Protein AF-A0A445D909-F1 (afdb_monomer)

Sequence (116 aa):
MLATVRCEEIAREKYKAAKKELHQLEEDMRRSPTEYLNRLSLQIDTCLSESLFASKAIKARDCILKVPYRVIKSLISEEVVNVAKLAILLLIEEKLDQDSQWNPYICRLPWQEELT

Organism: Arachis hypogaea (NCBI:txid3818)

InterPro domains:
  IPR046341 SET domain superfamily [SSF82199] (51-112)

Radius of gyration: 21.1 Å; Cα contacts (8 Å, |Δi|>4): 25; chains: 1; bounding box: 52×43×43 Å

Structure (mmCIF, N/CA/C/O backbone):
data_AF-A0A445D909-F1
#
_entry.id   AF-A0A445D909-F1
#
loop_
_atom_site.group_PDB
_atom_site.id
_atom_site.type_symbol
_atom_site.label_atom_id
_atom_site.label_alt_id
_atom_site.label_comp_id
_atom_site.label_asym_id
_atom_site.label_entity_id
_atom_site.label_seq_id
_atom_site.pdbx_PDB_ins_code
_atom_site.Cartn_x
_atom_site.Cartn_y
_atom_site.Cartn_z
_atom_site.occupancy
_atom_site.B_iso_or_equiv
_atom_site.auth_seq_id
_atom_site.auth_comp_id
_atom_site.auth_asym_id
_atom_site.auth_atom_id
_atom_site.pdbx_PDB_model_num
ATOM 1 N N . MET A 1 1 ? -10.084 33.361 -24.797 1.00 50.81 1 MET A N 1
ATOM 2 C CA . MET A 1 1 ? -8.621 33.243 -25.008 1.00 50.81 1 MET A CA 1
ATOM 3 C C . MET A 1 1 ? -7.777 33.540 -23.752 1.00 50.81 1 MET A C 1
ATOM 5 O O . MET A 1 1 ? -6.564 33.560 -23.856 1.00 50.81 1 MET A O 1
ATOM 9 N N . LEU A 1 2 ? -8.379 33.729 -22.562 1.00 48.28 2 LEU A N 1
ATOM 10 C CA . LEU A 1 2 ? -7.672 34.063 -21.306 1.00 48.28 2 LEU A CA 1
ATOM 11 C C . LEU A 1 2 ? -7.169 32.841 -20.508 1.00 48.28 2 LEU A C 1
ATOM 13 O O . LEU A 1 2 ? -6.175 32.936 -19.797 1.00 48.28 2 LEU A O 1
ATOM 17 N N . ALA A 1 3 ? -7.834 31.687 -20.622 1.00 44.91 3 ALA A N 1
ATOM 18 C CA . ALA A 1 3 ? -7.493 30.494 -19.841 1.00 44.91 3 ALA A CA 1
ATOM 19 C C . ALA A 1 3 ? -6.195 29.806 -20.312 1.00 44.91 3 ALA A C 1
ATOM 21 O O . ALA A 1 3 ? -5.407 29.356 -19.487 1.00 44.91 3 ALA A O 1
ATOM 22 N N . THR A 1 4 ? -5.940 29.776 -21.623 1.00 51.00 4 THR A N 1
ATOM 23 C CA . THR A 1 4 ? -4.727 29.189 -22.218 1.00 51.00 4 THR A CA 1
ATOM 24 C C . THR 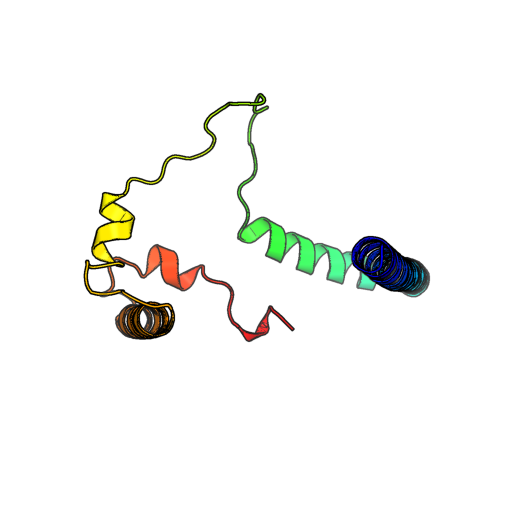A 1 4 ? -3.461 29.940 -21.810 1.00 51.00 4 THR A C 1
ATOM 26 O O . THR A 1 4 ? -2.479 29.310 -21.431 1.00 51.00 4 THR A O 1
ATOM 29 N N . VAL A 1 5 ? -3.513 31.276 -21.774 1.00 55.19 5 VAL A N 1
ATOM 30 C CA . VAL A 1 5 ? -2.385 32.120 -21.341 1.00 55.19 5 VAL A CA 1
ATOM 31 C C . VAL A 1 5 ? -2.017 31.843 -19.880 1.00 55.19 5 VAL A C 1
ATOM 33 O O . VAL A 1 5 ? -0.842 31.687 -19.556 1.00 55.19 5 VAL A O 1
ATOM 36 N N . ARG A 1 6 ? -3.021 31.680 -19.006 1.00 60.31 6 ARG A N 1
ATOM 37 C CA . ARG A 1 6 ? -2.810 31.399 -17.579 1.00 60.31 6 ARG A CA 1
ATOM 38 C C . ARG A 1 6 ? -2.175 30.026 -17.340 1.00 60.31 6 ARG A C 1
ATOM 40 O O . ARG A 1 6 ? -1.311 29.899 -16.479 1.00 60.31 6 ARG A O 1
ATOM 47 N N . CYS A 1 7 ? -2.564 29.005 -18.104 1.00 50.38 7 CYS A N 1
ATOM 48 C CA . CYS A 1 7 ? -1.949 27.678 -18.014 1.00 50.38 7 CYS A CA 1
ATOM 49 C C . CYS A 1 7 ? -0.490 27.679 -18.490 1.00 50.38 7 CYS A C 1
ATOM 51 O O . CYS A 1 7 ? 0.352 27.053 -17.850 1.00 50.38 7 CYS A O 1
ATOM 53 N N . GLU A 1 8 ? -0.168 28.404 -19.563 1.00 66.00 8 GLU A N 1
ATOM 54 C CA . GLU A 1 8 ? 1.215 28.526 -20.038 1.00 66.00 8 GLU A CA 1
ATOM 55 C C . GLU A 1 8 ? 2.108 29.301 -19.067 1.00 66.00 8 GLU A C 1
ATOM 57 O O . GLU A 1 8 ? 3.287 28.986 -18.914 1.00 66.00 8 GLU A O 1
ATOM 62 N N . GLU A 1 9 ? 1.573 30.336 -18.424 1.00 75.75 9 GLU A N 1
ATOM 63 C CA . GLU A 1 9 ? 2.301 31.120 -17.430 1.00 75.75 9 GLU A CA 1
ATOM 64 C C . GLU A 1 9 ? 2.588 30.284 -16.178 1.00 75.75 9 GLU A C 1
ATOM 66 O O . GLU A 1 9 ? 3.738 30.192 -15.753 1.00 75.75 9 GLU A O 1
ATOM 71 N N . ILE A 1 10 ? 1.591 29.545 -15.678 1.00 73.56 10 ILE A N 1
ATOM 72 C CA . ILE A 1 10 ? 1.777 28.590 -14.575 1.00 73.56 10 ILE A CA 1
ATOM 73 C C . ILE A 1 10 ? 2.796 27.505 -14.952 1.00 73.56 10 ILE A C 1
ATOM 75 O O . ILE A 1 10 ? 3.676 27.189 -14.151 1.00 73.56 10 ILE A O 1
ATOM 79 N N . ALA A 1 11 ? 2.721 26.953 -16.167 1.00 65.31 11 ALA A N 1
ATOM 80 C CA . ALA A 1 11 ? 3.670 25.946 -16.637 1.00 65.31 11 ALA A CA 1
ATOM 81 C C . ALA A 1 11 ? 5.102 26.499 -16.727 1.00 65.31 11 ALA A C 1
ATOM 83 O O . ALA A 1 11 ? 6.049 25.827 -16.319 1.00 65.31 11 ALA A O 1
ATOM 84 N N . ARG A 1 12 ? 5.270 27.740 -17.204 1.00 77.12 12 ARG A N 1
ATOM 85 C CA . ARG A 1 12 ? 6.575 28.415 -17.265 1.00 77.12 12 ARG A CA 1
ATOM 86 C C . ARG A 1 12 ? 7.150 28.690 -15.883 1.00 77.12 12 ARG A C 1
ATOM 88 O O . ARG A 1 12 ? 8.338 28.454 -15.681 1.00 77.12 12 ARG A O 1
ATOM 95 N N . GLU A 1 13 ? 6.337 29.141 -14.935 1.00 82.25 13 GLU A N 1
ATOM 96 C CA . GLU A 1 13 ? 6.803 29.392 -13.568 1.00 82.25 13 GLU A CA 1
ATOM 97 C C . GLU A 1 13 ? 7.166 28.091 -12.843 1.00 82.25 13 GLU A C 1
ATOM 99 O O . GLU A 1 13 ? 8.218 28.013 -12.209 1.00 82.25 13 GLU A O 1
ATOM 104 N N . LYS A 1 14 ? 6.382 27.021 -13.031 1.00 75.00 14 LYS A N 1
ATOM 105 C CA . LYS A 1 14 ? 6.729 25.681 -12.530 1.00 75.00 14 LYS A CA 1
ATOM 106 C C . LYS A 1 14 ? 8.023 25.153 -13.151 1.00 75.00 14 LYS A C 1
ATOM 108 O O . LYS A 1 14 ? 8.863 24.618 -12.435 1.00 75.00 14 LYS A O 1
ATOM 113 N N . TYR A 1 15 ? 8.221 25.359 -14.452 1.00 72.12 15 TYR A N 1
ATOM 114 C CA . TYR A 1 15 ? 9.455 24.977 -15.137 1.00 72.12 15 TYR A CA 1
ATOM 115 C C . TYR A 1 15 ? 10.672 25.763 -14.630 1.00 72.12 15 TYR A C 1
ATOM 117 O O . TYR A 1 15 ? 11.731 25.182 -14.405 1.00 72.12 15 TYR A O 1
ATOM 125 N N . LYS A 1 16 ? 10.537 27.076 -14.406 1.00 83.56 16 LYS A N 1
ATOM 126 C CA . LYS A 1 16 ? 11.612 27.900 -13.831 1.00 83.56 16 LYS A CA 1
ATOM 127 C C . LYS A 1 16 ? 11.958 27.468 -12.406 1.00 83.56 16 LYS A C 1
ATOM 129 O O . LYS A 1 16 ? 13.143 27.397 -12.088 1.00 83.56 16 LYS A O 1
ATOM 134 N N . ALA A 1 17 ? 10.955 27.162 -11.581 1.00 79.25 17 ALA A N 1
ATOM 135 C CA . ALA A 1 17 ? 11.159 26.654 -10.226 1.00 79.25 17 ALA A CA 1
ATOM 136 C C . ALA A 1 17 ? 11.924 25.322 -10.245 1.00 79.25 17 ALA A C 1
ATOM 138 O O . ALA A 1 17 ? 12.998 25.235 -9.657 1.00 79.25 17 ALA A O 1
ATOM 139 N N . ALA A 1 18 ? 11.459 24.355 -11.041 1.00 66.81 18 ALA A N 1
ATOM 140 C CA . ALA A 1 18 ? 12.115 23.057 -11.193 1.00 66.81 18 ALA A CA 1
ATOM 141 C C . ALA A 1 18 ? 13.546 23.178 -11.751 1.00 66.81 18 ALA A C 1
ATOM 143 O O . ALA A 1 18 ? 14.458 22.482 -11.316 1.00 66.81 18 ALA A O 1
ATOM 144 N N . LYS A 1 19 ? 13.784 24.102 -12.691 1.00 77.00 19 LYS A N 1
ATOM 145 C CA . LYS A 1 19 ? 15.127 24.358 -13.233 1.00 77.00 19 LYS A CA 1
ATOM 146 C C . LYS A 1 19 ? 16.066 24.972 -12.192 1.00 77.00 19 LYS A C 1
ATOM 148 O O . LYS A 1 19 ? 17.260 24.681 -12.200 1.00 77.00 19 LYS A O 1
ATOM 153 N N . LYS A 1 20 ? 15.543 25.825 -11.309 1.00 83.50 20 LYS A N 1
ATOM 154 C CA . LYS A 1 20 ? 16.310 26.409 -10.203 1.00 83.50 20 LYS A CA 1
ATOM 155 C C . LYS A 1 20 ? 16.648 25.354 -9.151 1.00 83.50 20 LYS A C 1
ATOM 157 O O . LYS A 1 20 ? 17.780 25.328 -8.683 1.00 83.50 20 LYS A O 1
ATOM 162 N N . GLU A 1 21 ? 15.697 24.482 -8.829 1.00 73.81 21 GLU A N 1
ATOM 163 C CA . GLU A 1 21 ? 15.918 23.329 -7.953 1.00 73.81 21 GLU A CA 1
ATOM 164 C C . GLU A 1 21 ? 16.992 22.405 -8.527 1.00 73.81 21 GLU A C 1
ATOM 166 O O . GLU A 1 21 ? 17.924 22.066 -7.812 1.00 73.81 21 GLU A O 1
ATOM 171 N N . LEU A 1 22 ? 16.946 22.101 -9.830 1.00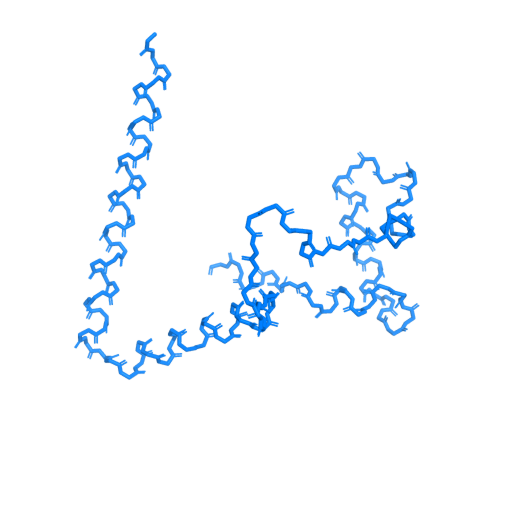 70.44 22 LEU A N 1
ATOM 172 C CA . LEU A 1 22 ? 17.962 21.286 -10.501 1.00 70.44 22 LEU A CA 1
ATOM 173 C C . LEU A 1 22 ? 19.365 21.910 -10.421 1.00 70.44 22 LEU A C 1
ATOM 175 O O . LEU A 1 22 ? 20.326 21.221 -10.104 1.00 70.44 22 LEU A O 1
ATOM 179 N N . HIS A 1 23 ? 19.488 23.218 -10.658 1.00 74.94 23 HIS A N 1
ATOM 180 C CA . HIS A 1 23 ? 20.781 23.901 -10.564 1.00 74.94 23 HIS A CA 1
ATOM 181 C C . HIS A 1 23 ? 21.302 23.953 -9.118 1.00 74.94 23 HIS A C 1
ATOM 183 O O . HIS A 1 23 ? 22.506 23.870 -8.884 1.00 74.94 23 HIS A O 1
ATOM 189 N N . GLN A 1 24 ? 20.414 24.106 -8.132 1.00 78.81 24 GLN A N 1
ATOM 190 C CA . GLN A 1 24 ? 20.802 24.047 -6.722 1.00 78.81 24 GLN A CA 1
ATOM 191 C C . GLN A 1 24 ? 21.271 22.636 -6.346 1.00 78.81 24 GLN A C 1
ATOM 193 O O . GLN A 1 24 ? 22.286 22.485 -5.674 1.00 78.81 24 GLN A O 1
ATOM 198 N N . LEU A 1 25 ? 20.576 21.619 -6.851 1.00 68.25 25 LEU A N 1
ATOM 199 C CA . LEU A 1 25 ? 20.898 20.209 -6.675 1.00 68.25 25 LEU A CA 1
ATOM 200 C C . LEU A 1 25 ? 22.279 19.858 -7.266 1.00 68.25 25 LEU A C 1
ATOM 202 O O . LEU A 1 25 ? 23.074 19.172 -6.627 1.00 68.25 25 LEU A O 1
ATOM 206 N N . GLU A 1 26 ? 22.600 20.376 -8.456 1.00 73.31 26 GLU A N 1
ATOM 207 C CA . GLU A 1 26 ? 23.914 20.216 -9.101 1.00 73.31 26 GLU A CA 1
ATOM 208 C C . GLU A 1 26 ? 25.045 20.901 -8.315 1.00 73.31 26 GLU A C 1
ATOM 210 O O . GLU A 1 26 ? 26.142 20.351 -8.183 1.00 73.31 26 GLU A O 1
ATOM 215 N N . GLU A 1 27 ? 24.789 22.087 -7.757 1.00 81.12 27 GLU A N 1
ATOM 216 C CA . GLU A 1 27 ? 25.754 22.804 -6.915 1.00 81.12 27 GLU A CA 1
ATOM 217 C C . GLU A 1 27 ? 25.986 22.104 -5.567 1.00 81.12 27 GLU A C 1
ATOM 219 O O . GLU A 1 27 ? 27.129 22.021 -5.106 1.00 81.12 27 GLU A O 1
ATOM 224 N N . ASP A 1 28 ? 24.935 21.547 -4.965 1.00 72.00 28 ASP A N 1
ATOM 225 C CA . ASP A 1 28 ? 25.020 20.760 -3.731 1.00 72.00 28 ASP A CA 1
ATOM 226 C C . ASP A 1 28 ? 25.801 19.453 -3.965 1.00 72.00 28 ASP A C 1
ATOM 228 O O . ASP A 1 28 ? 26.688 19.109 -3.176 1.00 72.00 28 ASP A O 1
ATOM 232 N N . MET A 1 29 ? 25.573 18.782 -5.104 1.00 72.06 29 MET A N 1
ATOM 233 C CA . MET A 1 29 ? 26.373 17.631 -5.545 1.00 72.06 29 MET A CA 1
ATOM 234 C C . MET A 1 29 ? 27.854 18.000 -5.703 1.00 72.06 29 MET A C 1
ATOM 236 O O . MET A 1 29 ? 28.726 17.225 -5.311 1.00 72.06 29 MET A O 1
ATOM 240 N N . ARG A 1 30 ? 28.160 19.182 -6.257 1.00 78.50 30 ARG A N 1
ATOM 241 C CA . ARG A 1 30 ? 29.544 19.643 -6.454 1.00 78.50 30 ARG A CA 1
ATOM 242 C C . ARG A 1 30 ? 30.245 19.996 -5.139 1.00 78.50 30 ARG A C 1
ATOM 244 O O . ARG A 1 30 ? 31.456 19.807 -5.037 1.00 78.50 30 ARG A O 1
ATOM 251 N N . ARG A 1 31 ? 29.513 20.517 -4.148 1.00 81.69 31 ARG A N 1
ATOM 252 C CA . ARG A 1 31 ? 30.064 20.913 -2.838 1.00 81.69 31 ARG A CA 1
ATOM 253 C C . ARG A 1 31 ? 30.369 19.730 -1.930 1.00 81.69 31 ARG A C 1
ATOM 255 O O . ARG A 1 31 ? 31.418 19.725 -1.292 1.00 81.69 31 ARG A O 1
ATOM 262 N N . SER A 1 32 ? 29.473 18.751 -1.860 1.00 80.25 32 SER A N 1
ATOM 263 C CA . SER A 1 32 ? 29.638 17.588 -0.984 1.00 80.25 32 SER A CA 1
ATOM 264 C C . SER A 1 32 ? 29.013 16.344 -1.622 1.00 80.25 32 SER A C 1
ATOM 266 O O . SER A 1 32 ? 27.913 15.934 -1.235 1.00 80.25 32 SER A O 1
ATOM 268 N N . PRO A 1 33 ? 29.715 15.702 -2.576 1.00 76.94 33 PRO A N 1
ATOM 269 C CA . PRO A 1 33 ? 29.196 14.544 -3.301 1.00 76.94 33 PRO A CA 1
ATOM 270 C C . PRO A 1 33 ? 28.700 13.429 -2.374 1.00 76.94 33 PRO A C 1
ATOM 272 O O . PRO A 1 33 ? 27.650 12.846 -2.613 1.00 76.94 33 PRO A O 1
ATOM 275 N N . THR A 1 34 ? 29.419 13.158 -1.281 1.00 72.38 34 THR A N 1
ATOM 276 C CA . THR A 1 34 ? 29.091 12.083 -0.334 1.00 72.38 34 THR A CA 1
ATOM 277 C C . THR A 1 34 ? 27.811 12.360 0.456 1.00 72.38 34 THR A C 1
ATOM 279 O O . THR A 1 34 ? 26.981 11.475 0.616 1.00 72.38 34 THR A O 1
ATOM 282 N N . GLU A 1 35 ? 27.621 13.590 0.934 1.00 72.44 35 GLU A N 1
ATOM 283 C CA . GLU A 1 35 ? 26.424 13.987 1.688 1.00 72.44 35 GLU A CA 1
ATOM 284 C C . GLU A 1 35 ? 25.192 14.053 0.778 1.00 72.44 35 GLU A C 1
ATOM 286 O O . GLU A 1 35 ? 24.109 13.607 1.152 1.00 72.44 35 GLU A O 1
ATOM 291 N N . TYR A 1 36 ? 25.384 14.522 -0.457 1.00 70.44 36 TYR A N 1
ATOM 292 C CA . TYR A 1 36 ? 24.363 14.516 -1.496 1.00 70.44 36 TYR A CA 1
ATOM 293 C C . TYR A 1 36 ? 23.917 13.092 -1.855 1.00 70.44 36 TYR A C 1
ATOM 295 O O . TYR A 1 36 ? 22.723 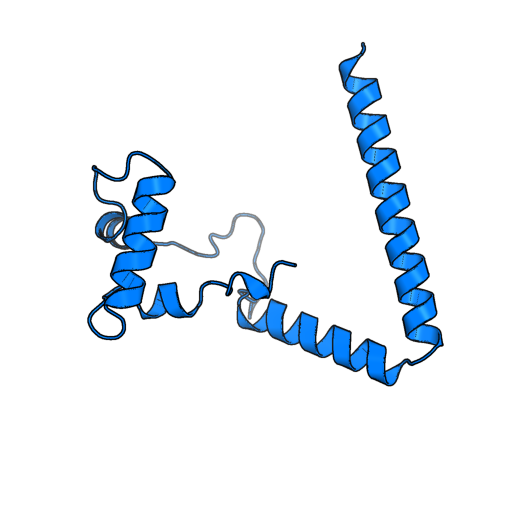12.798 -1.844 1.00 70.44 36 TYR A O 1
ATOM 303 N N . LEU A 1 37 ? 24.869 12.189 -2.106 1.00 69.62 37 LEU A N 1
ATOM 304 C CA . LEU A 1 37 ? 24.579 10.783 -2.386 1.00 69.62 37 LEU A CA 1
ATOM 305 C C . LEU A 1 37 ? 23.911 10.092 -1.196 1.00 69.62 37 LEU A C 1
ATOM 307 O O . LEU A 1 37 ? 22.984 9.326 -1.407 1.00 69.62 37 LEU A O 1
ATOM 311 N N . ASN A 1 38 ? 24.308 10.392 0.043 1.00 72.00 38 ASN A N 1
ATOM 312 C CA . ASN A 1 38 ? 23.656 9.830 1.228 1.00 72.00 38 ASN A CA 1
ATOM 313 C C . ASN A 1 38 ? 22.208 10.317 1.384 1.00 72.00 38 ASN A C 1
ATOM 315 O O . ASN A 1 38 ? 21.335 9.519 1.712 1.00 72.00 38 ASN A O 1
ATOM 319 N N . ARG A 1 39 ? 21.928 11.600 1.113 1.00 64.25 39 ARG A N 1
ATOM 320 C CA . ARG A 1 39 ? 20.558 12.145 1.122 1.00 64.25 39 ARG A CA 1
ATOM 321 C C . ARG A 1 39 ? 19.700 11.554 0.009 1.00 64.25 39 ARG A C 1
ATOM 323 O O . ARG A 1 39 ? 18.562 11.181 0.271 1.00 64.25 39 ARG A O 1
ATOM 330 N N . LEU A 1 40 ? 20.247 11.438 -1.202 1.00 62.41 40 LEU A N 1
ATOM 331 C CA . LEU A 1 40 ? 19.568 10.777 -2.314 1.00 62.41 40 LEU A CA 1
ATOM 332 C C . LEU A 1 40 ? 19.314 9.304 -2.016 1.00 62.41 40 LEU A C 1
ATOM 334 O O . LEU A 1 40 ? 18.209 8.846 -2.254 1.00 62.41 40 LEU A O 1
ATOM 338 N N . SER A 1 41 ? 20.295 8.574 -1.483 1.00 64.94 41 SER A N 1
ATOM 339 C CA . SER A 1 41 ? 20.116 7.179 -1.082 1.00 64.94 41 SER A CA 1
ATOM 340 C C . SER A 1 41 ? 19.046 7.053 -0.010 1.00 64.94 41 SER A C 1
ATOM 342 O O . SER A 1 41 ? 18.184 6.207 -0.153 1.00 64.94 41 SER A O 1
ATOM 344 N N . LEU A 1 42 ? 19.012 7.937 0.993 1.00 59.50 42 LEU A N 1
ATOM 345 C CA . LEU A 1 42 ? 17.965 7.917 2.016 1.00 59.50 42 LEU A CA 1
ATOM 346 C C . LEU A 1 42 ? 16.573 8.189 1.423 1.00 59.50 42 LEU A C 1
ATOM 348 O O . LEU A 1 42 ? 15.620 7.501 1.777 1.00 59.50 42 LEU A O 1
ATOM 352 N N . GLN A 1 43 ? 16.459 9.159 0.509 1.00 56.88 43 GLN A N 1
ATOM 353 C CA . GLN A 1 43 ? 15.209 9.501 -0.186 1.00 56.88 43 GLN A CA 1
ATOM 354 C C . GLN A 1 43 ? 14.760 8.411 -1.161 1.00 56.88 43 GLN A C 1
ATOM 356 O O . GLN A 1 43 ? 13.569 8.150 -1.311 1.00 56.88 43 GLN A O 1
ATOM 361 N N . ILE A 1 44 ? 15.712 7.776 -1.838 1.00 58.03 44 ILE A N 1
ATOM 362 C CA . ILE A 1 44 ? 15.469 6.636 -2.711 1.00 58.03 44 ILE A CA 1
ATOM 363 C C . ILE A 1 44 ? 15.045 5.452 -1.846 1.00 58.03 44 ILE A C 1
ATOM 365 O O . ILE A 1 44 ? 14.006 4.885 -2.123 1.00 58.03 44 ILE A O 1
ATOM 369 N N . ASP A 1 45 ? 15.741 5.129 -0.760 1.00 57.00 45 ASP A N 1
ATOM 370 C CA . ASP A 1 45 ? 15.395 4.024 0.139 1.00 57.00 45 ASP A CA 1
ATOM 371 C C . ASP A 1 45 ? 14.001 4.195 0.763 1.00 57.00 45 ASP A C 1
ATOM 373 O O . ASP A 1 45 ? 13.256 3.219 0.832 1.00 57.00 45 ASP A O 1
ATOM 377 N N . THR A 1 46 ? 13.599 5.420 1.124 1.00 56.09 46 THR A N 1
ATOM 378 C CA . THR A 1 46 ? 12.216 5.726 1.554 1.00 56.09 46 THR A CA 1
ATOM 379 C C . THR A 1 46 ? 11.208 5.643 0.403 1.00 56.09 46 THR A C 1
ATOM 381 O O . THR A 1 46 ? 10.154 5.037 0.551 1.00 56.09 46 THR A O 1
ATOM 384 N N . CYS A 1 47 ? 11.520 6.163 -0.790 1.00 51.56 47 CYS A N 1
ATOM 385 C CA . CYS A 1 47 ? 10.633 6.015 -1.953 1.00 51.56 47 CYS A CA 1
ATOM 386 C C . CYS A 1 47 ? 10.488 4.553 -2.417 1.00 51.56 47 CYS A C 1
ATOM 388 O O . CYS A 1 47 ? 9.430 4.154 -2.908 1.00 51.56 47 CYS A O 1
ATOM 390 N N . LEU A 1 48 ? 11.556 3.758 -2.313 1.00 53.91 48 LEU A N 1
ATOM 391 C CA . LEU A 1 48 ? 11.615 2.361 -2.733 1.00 53.91 48 LEU A CA 1
ATOM 392 C C . LEU A 1 48 ? 10.994 1.424 -1.684 1.00 53.91 48 LEU A C 1
ATOM 394 O O . LEU A 1 48 ? 10.469 0.381 -2.070 1.00 53.91 48 LEU A O 1
ATOM 398 N N . SER A 1 49 ? 11.027 1.756 -0.388 1.00 60.91 49 SER A N 1
ATOM 399 C CA . SER A 1 49 ? 10.453 0.904 0.666 1.00 60.91 49 SER A CA 1
ATOM 400 C C . SER A 1 49 ? 8.924 0.800 0.582 1.00 60.91 49 SER A C 1
ATOM 402 O O . SER A 1 49 ? 8.367 -0.240 0.938 1.00 60.91 49 SER A O 1
ATOM 404 N N . GLU A 1 50 ? 8.252 1.825 0.049 1.00 67.31 50 GLU A N 1
ATOM 405 C CA . GLU A 1 50 ? 6.783 1.893 -0.039 1.00 67.31 50 GLU A CA 1
ATOM 406 C C . GLU A 1 50 ? 6.221 1.689 -1.460 1.00 67.31 50 GLU A C 1
ATOM 408 O O . GLU A 1 50 ? 5.005 1.618 -1.659 1.00 67.31 50 GLU A O 1
ATOM 413 N N . SER A 1 51 ? 7.089 1.552 -2.467 1.00 74.56 51 SER A N 1
ATOM 414 C CA . SER A 1 51 ? 6.690 1.437 -3.875 1.00 74.56 51 SER A CA 1
ATOM 415 C C . SER A 1 51 ? 6.720 -0.001 -4.403 1.00 74.56 51 SER A C 1
ATOM 417 O O . SER A 1 51 ? 7.507 -0.848 -3.984 1.00 74.56 51 SER A O 1
ATOM 419 N N . LEU A 1 52 ? 5.868 -0.291 -5.393 1.00 77.19 52 LEU A N 1
ATOM 420 C CA . LEU A 1 52 ? 5.868 -1.580 -6.090 1.00 77.19 52 LEU A CA 1
ATOM 421 C C . LEU A 1 52 ? 6.863 -1.574 -7.254 1.00 77.19 52 LEU A C 1
ATOM 423 O O . LEU A 1 52 ? 6.734 -0.780 -8.186 1.00 77.19 52 LEU A O 1
ATOM 427 N N . PHE A 1 53 ? 7.791 -2.533 -7.250 1.00 78.81 53 PHE A N 1
ATOM 428 C CA . PHE A 1 53 ?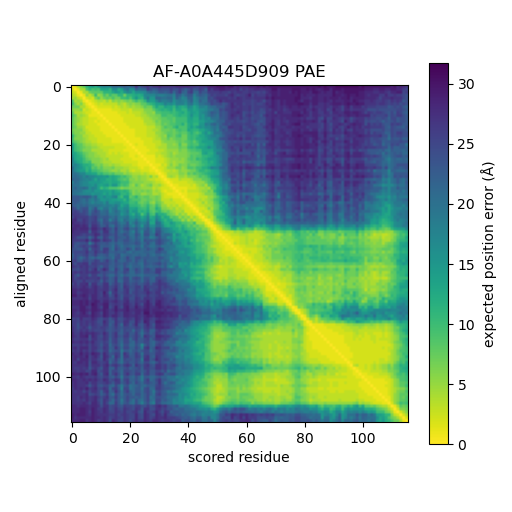 8.749 -2.742 -8.337 1.00 78.81 53 PHE A CA 1
ATOM 429 C C . PHE A 1 53 ? 8.408 -3.976 -9.157 1.00 78.81 53 PHE A C 1
ATOM 431 O O . PHE A 1 53 ? 8.093 -5.050 -8.638 1.00 78.81 53 PHE A O 1
ATOM 438 N N . ALA A 1 54 ? 8.505 -3.827 -10.474 1.00 78.31 54 ALA A N 1
ATOM 439 C CA . ALA A 1 54 ? 8.309 -4.928 -11.392 1.00 78.31 54 ALA A CA 1
ATOM 440 C C . ALA A 1 54 ? 9.546 -5.837 -11.379 1.00 78.31 54 ALA A C 1
ATOM 442 O O . ALA A 1 54 ? 10.613 -5.457 -11.853 1.00 78.31 54 ALA A O 1
ATOM 443 N N . SER A 1 55 ? 9.400 -7.068 -10.887 1.00 80.62 55 SER A N 1
ATOM 444 C CA . SER A 1 55 ? 10.463 -8.084 -10.972 1.00 80.62 55 SER A CA 1
ATOM 445 C C . SER A 1 55 ? 10.624 -8.669 -12.382 1.00 80.62 55 SER A C 1
ATOM 447 O O . SER A 1 55 ? 11.553 -9.433 -12.643 1.00 80.62 55 SER A O 1
ATOM 449 N N . LYS A 1 56 ? 9.704 -8.336 -13.296 1.00 80.94 56 LYS A N 1
ATOM 450 C CA . LYS A 1 56 ? 9.664 -8.776 -14.696 1.00 80.94 56 LYS A CA 1
ATOM 451 C C . LYS A 1 56 ? 9.127 -7.654 -15.578 1.00 80.94 56 LYS A C 1
ATOM 453 O O . LYS A 1 56 ? 8.399 -6.789 -15.103 1.00 80.94 56 LYS A O 1
ATOM 458 N N . ALA A 1 57 ? 9.439 -7.704 -16.871 1.00 84.38 57 ALA A N 1
ATOM 459 C CA . ALA A 1 57 ? 8.894 -6.758 -17.838 1.00 84.38 57 ALA A CA 1
ATOM 460 C C . ALA A 1 57 ? 7.357 -6.845 -17.891 1.00 84.38 57 ALA A C 1
ATOM 462 O O . ALA A 1 57 ? 6.799 -7.926 -18.084 1.00 84.38 57 ALA A O 1
ATOM 463 N N . ILE A 1 58 ? 6.698 -5.698 -17.742 1.00 88.81 58 ILE A N 1
ATOM 464 C CA . ILE A 1 58 ? 5.243 -5.535 -17.838 1.00 88.81 58 ILE A CA 1
ATOM 465 C C . ILE A 1 58 ? 4.933 -4.917 -19.202 1.00 88.81 58 IL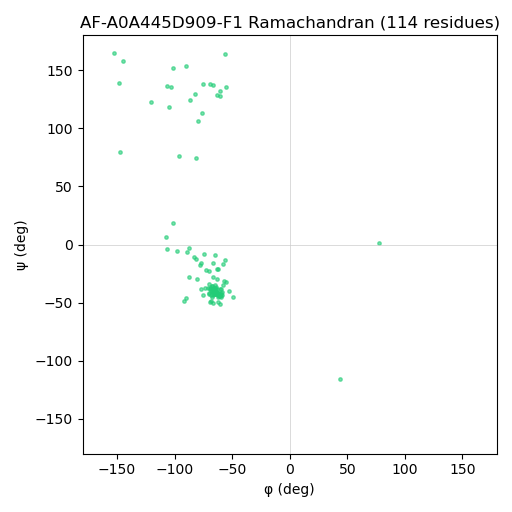E A C 1
ATOM 467 O O . ILE A 1 58 ? 5.607 -3.974 -19.624 1.00 88.81 58 ILE A O 1
ATOM 471 N N . LYS A 1 59 ? 3.925 -5.431 -19.909 1.00 92.38 59 LYS A N 1
ATOM 472 C CA . LYS A 1 59 ? 3.472 -4.853 -21.177 1.00 92.38 59 LYS A CA 1
ATOM 473 C C . LYS A 1 59 ? 2.383 -3.819 -20.933 1.00 92.38 59 LYS A C 1
ATOM 475 O O . LYS A 1 59 ? 1.617 -3.880 -19.972 1.00 92.38 59 LYS A O 1
ATOM 480 N N . ALA A 1 60 ? 2.275 -2.867 -21.853 1.00 90.88 60 ALA A N 1
ATOM 481 C CA . ALA A 1 60 ? 1.149 -1.948 -21.848 1.00 90.88 60 ALA A CA 1
ATOM 482 C C . ALA A 1 60 ? -0.170 -2.741 -21.890 1.00 90.88 60 ALA A C 1
ATOM 484 O O . ALA A 1 60 ? -0.314 -3.646 -22.711 1.00 90.88 60 ALA A O 1
ATOM 485 N N . ARG A 1 61 ? -1.134 -2.339 -21.048 1.00 91.06 61 ARG A N 1
ATOM 486 C CA . ARG A 1 61 ? -2.447 -2.987 -20.833 1.00 91.06 61 ARG A CA 1
ATOM 487 C C . ARG A 1 61 ? -2.435 -4.247 -19.963 1.00 91.06 61 ARG A C 1
ATOM 489 O O . ARG A 1 61 ? -3.510 -4.794 -19.721 1.00 91.06 61 ARG A O 1
ATOM 496 N N . ASP A 1 62 ? -1.285 -4.665 -19.442 1.00 88.44 62 ASP A N 1
ATOM 497 C CA . ASP A 1 62 ? -1.258 -5.707 -18.420 1.00 88.44 62 ASP A CA 1
ATOM 498 C C . ASP A 1 62 ? -1.908 -5.193 -17.129 1.00 88.44 62 ASP A C 1
ATOM 500 O O . ASP A 1 62 ? -1.688 -4.064 -16.684 1.00 88.44 62 ASP A O 1
ATOM 504 N N . CYS A 1 63 ? -2.728 -6.038 -16.509 1.00 85.00 63 CYS A N 1
ATOM 505 C CA . CYS A 1 63 ? -3.285 -5.753 -15.196 1.00 85.00 63 CYS A CA 1
ATOM 506 C C . CYS A 1 63 ? -2.224 -6.065 -14.132 1.00 85.00 63 CYS A C 1
ATOM 508 O O . CYS A 1 63 ? -1.946 -7.232 -13.865 1.00 85.00 63 CYS A O 1
ATOM 510 N N . ILE A 1 64 ? -1.639 -5.016 -13.548 1.00 88.00 64 ILE A N 1
ATOM 511 C CA . ILE A 1 64 ? -0.513 -5.122 -12.604 1.00 88.00 64 ILE A CA 1
ATOM 512 C C . ILE A 1 64 ? -0.979 -5.575 -11.213 1.00 88.00 64 ILE A C 1
ATOM 514 O O . ILE A 1 64 ? -0.310 -6.372 -10.562 1.00 88.00 64 ILE A O 1
ATOM 518 N N . LEU A 1 65 ? -2.141 -5.095 -10.759 1.00 84.88 65 LEU A N 1
ATOM 519 C CA . LEU A 1 65 ? -2.682 -5.390 -9.434 1.00 84.88 65 LEU A CA 1
ATOM 520 C C . LEU A 1 65 ? -4.214 -5.404 -9.470 1.00 84.88 65 LEU A C 1
ATOM 522 O O . LEU A 1 65 ? -4.838 -4.539 -10.086 1.00 84.88 65 LEU A O 1
ATOM 526 N N . LYS A 1 66 ? -4.827 -6.369 -8.777 1.00 88.25 66 LYS A N 1
ATOM 527 C CA . LYS A 1 66 ? -6.272 -6.399 -8.508 1.00 88.25 66 LYS A CA 1
ATOM 528 C C . LYS A 1 66 ? -6.495 -6.400 -7.007 1.00 88.25 66 LYS A C 1
ATOM 530 O O . LYS A 1 66 ? -6.053 -7.319 -6.324 1.00 88.25 66 LYS A O 1
ATOM 535 N N . VAL A 1 67 ? -7.229 -5.411 -6.515 1.00 83.50 67 VAL A N 1
ATOM 536 C CA . VAL A 1 67 ? -7.635 -5.340 -5.110 1.00 83.50 67 VAL A CA 1
ATOM 537 C C . VAL A 1 67 ? -9.113 -5.719 -5.019 1.00 83.50 67 VAL A C 1
ATOM 539 O O . VAL A 1 67 ? -9.947 -5.057 -5.641 1.00 83.50 67 VAL A O 1
ATOM 542 N N . PRO A 1 68 ? -9.479 -6.797 -4.302 1.00 84.12 68 PRO A N 1
ATOM 543 C CA . PRO A 1 68 ? -10.876 -7.172 -4.148 1.00 84.12 68 PRO A CA 1
ATOM 544 C C . PRO A 1 68 ? -11.657 -6.084 -3.406 1.00 84.12 68 PRO A C 1
ATOM 546 O O . PRO A 1 68 ? -11.292 -5.706 -2.296 1.00 84.12 68 PRO A O 1
ATOM 549 N N . TYR A 1 69 ? -12.788 -5.652 -3.969 1.00 79.31 69 TYR A N 1
ATOM 550 C CA . TYR A 1 69 ? -13.634 -4.623 -3.354 1.00 79.31 69 TYR A CA 1
ATOM 551 C C . TYR A 1 69 ? -14.095 -4.987 -1.935 1.00 79.31 69 TYR A C 1
ATOM 553 O O . TYR A 1 69 ? -14.214 -4.110 -1.093 1.00 79.31 69 TYR A O 1
ATOM 561 N N . ARG A 1 70 ? -14.280 -6.282 -1.635 1.00 79.88 70 ARG A N 1
ATOM 562 C CA . ARG A 1 70 ? -14.626 -6.763 -0.285 1.00 79.88 70 ARG A CA 1
ATOM 563 C C . ARG A 1 70 ? -13.646 -6.310 0.798 1.00 79.88 70 ARG A C 1
ATOM 565 O O . ARG A 1 70 ? -14.076 -6.111 1.922 1.00 79.88 70 ARG A O 1
ATOM 572 N N . VAL A 1 71 ? -12.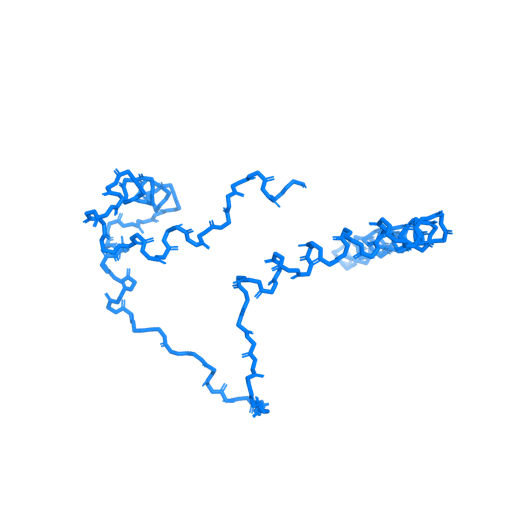363 -6.166 0.447 1.00 74.31 71 VAL A N 1
ATOM 573 C CA . VAL A 1 71 ? -11.342 -5.683 1.378 1.00 74.31 71 VAL A CA 1
ATOM 574 C C . VAL A 1 71 ? -11.635 -4.219 1.654 1.00 74.31 71 VAL A C 1
ATOM 576 O O . VAL A 1 71 ? -11.823 -3.856 2.787 1.00 74.31 71 VAL A O 1
ATOM 579 N N . ILE A 1 72 ? -11.846 -3.394 0.634 1.00 73.31 72 ILE A N 1
ATOM 580 C CA . ILE A 1 72 ? -12.147 -1.964 0.808 1.00 73.31 72 ILE A CA 1
ATOM 581 C C . ILE A 1 72 ? -13.492 -1.733 1.522 1.00 73.31 72 ILE A C 1
ATOM 583 O O . ILE A 1 72 ? -13.602 -0.842 2.360 1.00 73.31 72 ILE A O 1
ATOM 587 N N . LYS A 1 73 ? -14.510 -2.552 1.230 1.00 74.94 73 LYS A N 1
ATOM 588 C CA . LYS A 1 73 ? -15.861 -2.431 1.800 1.00 74.94 73 LYS A CA 1
ATOM 589 C C . LYS A 1 73 ? -15.891 -2.621 3.322 1.00 74.94 73 LYS A C 1
ATOM 591 O O . LYS A 1 73 ? -16.758 -2.043 3.967 1.00 74.94 73 LYS A O 1
ATOM 596 N N . SER A 1 74 ? -14.990 -3.418 3.906 1.00 71.88 74 SER A N 1
ATOM 597 C CA . SER A 1 74 ? -14.968 -3.587 5.366 1.00 71.88 74 SER A CA 1
ATOM 598 C C . SER A 1 74 ? -14.441 -2.355 6.110 1.00 71.88 74 SER A C 1
ATOM 600 O O . SER A 1 74 ? -14.791 -2.195 7.271 1.00 71.88 74 SER A O 1
ATOM 602 N N . LEU A 1 75 ? -13.667 -1.475 5.458 1.00 69.31 75 LEU A N 1
ATOM 603 C CA . LEU A 1 75 ? -13.262 -0.170 6.012 1.00 69.31 75 LEU A CA 1
ATOM 604 C C . LEU A 1 75 ? -14.255 0.927 5.650 1.00 69.31 75 LEU A C 1
ATOM 606 O O . LEU A 1 75 ? -14.649 1.746 6.473 1.00 69.31 75 LEU A O 1
ATOM 610 N N . ILE A 1 76 ? -14.647 0.949 4.380 1.00 69.19 76 ILE A N 1
ATOM 611 C CA . ILE A 1 76 ? -15.530 1.949 3.803 1.00 69.19 76 ILE A CA 1
ATOM 612 C C . ILE A 1 76 ? -16.933 1.352 3.831 1.00 69.19 76 ILE A C 1
ATOM 614 O O . ILE A 1 76 ? -17.434 0.855 2.818 1.00 69.19 76 ILE A O 1
ATOM 618 N N . SER A 1 77 ? -17.549 1.336 5.016 1.00 66.00 77 SER A N 1
ATOM 619 C CA . SER A 1 77 ? -18.971 1.004 5.121 1.00 66.00 77 SER A CA 1
ATOM 620 C C . SER A 1 77 ? -19.788 1.958 4.234 1.00 66.00 77 SER A C 1
ATOM 622 O O . SER A 1 77 ? -19.314 3.031 3.844 1.00 66.00 77 SER A O 1
ATOM 624 N N . GLU A 1 78 ? -21.043 1.611 3.936 1.00 61.47 78 GLU A N 1
ATOM 625 C CA . GLU A 1 78 ? -21.954 2.493 3.183 1.00 61.47 78 GLU A CA 1
ATOM 626 C C . GLU A 1 78 ? -22.127 3.885 3.837 1.00 61.47 78 GLU A C 1
ATOM 628 O O . GLU A 1 78 ? -22.591 4.825 3.195 1.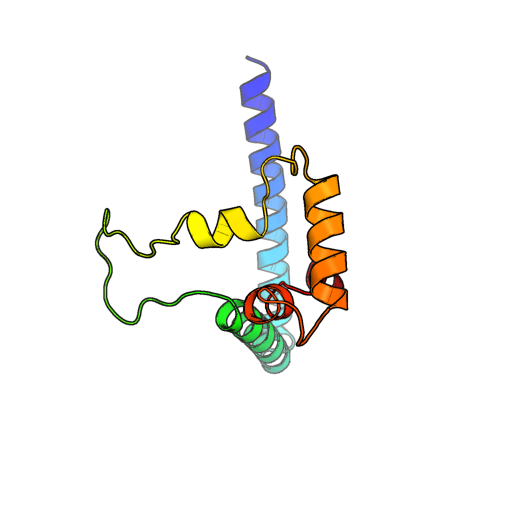00 61.47 78 GLU A O 1
ATOM 633 N N . GLU A 1 79 ? -21.697 4.054 5.093 1.00 58.91 79 GLU A N 1
ATOM 634 C CA . GLU A 1 79 ? -21.807 5.289 5.868 1.00 58.91 79 GLU A CA 1
ATOM 635 C C . GLU A 1 79 ? -20.618 6.252 5.721 1.00 58.91 79 GLU A C 1
ATOM 637 O O . GLU A 1 79 ? -20.687 7.384 6.224 1.00 58.91 79 GLU A O 1
ATOM 642 N N . VAL A 1 80 ? -19.536 5.862 5.035 1.00 61.59 80 VAL A N 1
ATOM 643 C CA . VAL A 1 80 ? -18.378 6.737 4.771 1.00 61.59 80 VAL A CA 1
ATOM 644 C C . VAL A 1 80 ? -18.678 7.633 3.571 1.00 61.59 80 VAL A C 1
ATOM 646 O O . VAL A 1 80 ? -18.198 7.447 2.459 1.00 61.59 80 VAL A O 1
ATOM 649 N N . VAL A 1 81 ? -19.526 8.631 3.811 1.00 66.69 81 VAL A N 1
ATOM 650 C CA . VAL A 1 81 ? -20.018 9.554 2.774 1.00 66.69 81 VAL A CA 1
ATOM 651 C C . VAL A 1 81 ? -19.007 10.674 2.464 1.00 66.69 81 VAL A C 1
ATOM 653 O O . VAL A 1 81 ? -19.170 11.404 1.490 1.00 66.69 81 VAL A O 1
ATOM 656 N N . ASN A 1 82 ? -17.963 10.856 3.288 1.00 77.06 82 ASN A N 1
ATOM 657 C CA . ASN A 1 82 ? -16.977 11.924 3.103 1.00 77.06 82 ASN A CA 1
ATOM 658 C C . ASN A 1 82 ? -15.582 11.599 3.674 1.00 77.06 82 ASN A C 1
ATOM 660 O O . ASN A 1 82 ? -15.408 10.696 4.493 1.00 77.06 82 ASN A O 1
ATOM 664 N N . VAL A 1 83 ? -14.594 12.397 3.251 1.00 79.38 83 VAL A N 1
ATOM 665 C CA . VAL A 1 83 ? -13.178 12.296 3.654 1.00 79.38 83 VAL A CA 1
ATOM 666 C C . VAL A 1 83 ? -12.993 12.418 5.170 1.00 79.38 83 VAL A C 1
ATOM 668 O O . VAL A 1 83 ? -12.151 11.730 5.733 1.00 79.38 83 VAL A O 1
ATOM 671 N N . ALA A 1 84 ? -13.801 13.238 5.851 1.00 77.94 84 ALA A N 1
ATOM 672 C CA . ALA A 1 84 ? -13.701 13.414 7.301 1.00 77.94 84 ALA A CA 1
ATOM 673 C C . ALA A 1 84 ? -14.046 12.125 8.067 1.00 77.94 84 ALA A C 1
ATOM 675 O O . ALA A 1 84 ? -13.340 11.752 8.997 1.00 77.94 84 ALA A O 1
ATOM 676 N N . LYS A 1 85 ? -15.093 11.405 7.647 1.00 81.88 85 LYS A N 1
ATOM 677 C CA . LYS A 1 85 ? -15.452 10.105 8.227 1.00 81.88 85 LYS A CA 1
ATOM 678 C C . LYS A 1 85 ? -14.380 9.050 7.974 1.00 81.88 85 LYS A C 1
ATOM 680 O O . LYS A 1 85 ? -14.083 8.278 8.877 1.00 81.88 85 LYS A O 1
ATOM 685 N N . LEU A 1 86 ? -13.788 9.038 6.777 1.00 83.75 86 LEU A N 1
ATOM 686 C CA . LEU A 1 86 ? -12.681 8.133 6.465 1.00 83.75 86 LEU A CA 1
ATOM 687 C C . LEU A 1 86 ? -11.464 8.419 7.355 1.00 83.75 86 LEU A C 1
ATOM 689 O O . LEU A 1 86 ? -10.886 7.487 7.898 1.00 83.75 86 LEU A O 1
ATOM 693 N N . ALA A 1 87 ? -11.115 9.693 7.553 1.00 84.12 87 ALA A N 1
ATOM 694 C CA . ALA A 1 87 ? -10.025 10.086 8.442 1.00 84.12 87 ALA A CA 1
ATOM 695 C C . ALA A 1 87 ? -10.280 9.643 9.893 1.00 84.12 87 ALA A C 1
ATOM 697 O O . ALA A 1 87 ? -9.389 9.092 10.529 1.00 84.12 87 ALA A O 1
ATOM 698 N N . ILE A 1 88 ? -11.506 9.816 10.399 1.00 84.69 88 ILE A N 1
ATOM 699 C CA . ILE A 1 88 ? -11.887 9.346 11.740 1.00 84.69 88 ILE A CA 1
ATOM 700 C C . ILE A 1 88 ? -11.787 7.818 11.842 1.00 84.69 88 ILE A C 1
ATOM 702 O O . ILE A 1 88 ? -11.264 7.317 12.830 1.00 84.69 88 ILE A O 1
ATOM 706 N N . LEU A 1 89 ? -12.251 7.075 10.832 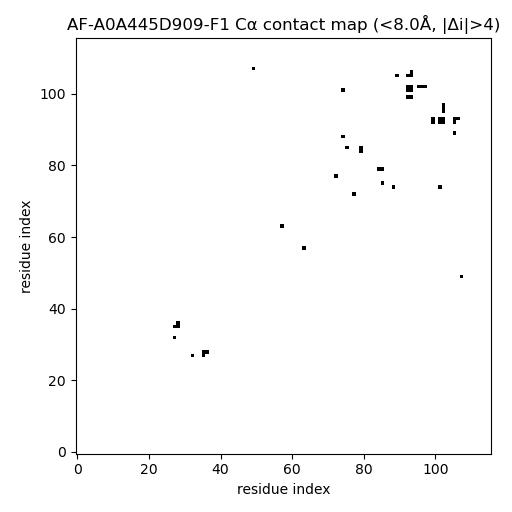1.00 85.00 89 LEU A N 1
ATOM 707 C CA . LEU A 1 89 ? -12.128 5.613 10.802 1.00 85.00 89 LEU A CA 1
ATOM 708 C C . LEU A 1 89 ? -10.672 5.154 10.812 1.00 85.00 89 LEU A C 1
ATOM 710 O O . LEU A 1 89 ? -10.338 4.261 11.580 1.00 85.00 89 LEU A O 1
ATOM 714 N N . LEU A 1 90 ? -9.807 5.786 10.015 1.00 85.75 90 LEU A N 1
ATOM 715 C CA . LEU A 1 90 ? -8.374 5.487 10.012 1.00 85.75 90 LEU A CA 1
ATOM 716 C C . LEU A 1 90 ? -7.754 5.715 11.395 1.00 85.75 90 LEU A C 1
ATOM 718 O O . LEU A 1 90 ? -7.026 4.852 11.865 1.00 85.75 90 LEU A O 1
ATOM 722 N N . LEU A 1 91 ? -8.106 6.813 12.074 1.00 85.44 91 LEU A N 1
ATOM 723 C CA . LEU A 1 91 ? -7.642 7.090 13.438 1.00 85.44 91 LEU A CA 1
ATOM 724 C C . LEU A 1 91 ? -8.156 6.062 14.458 1.00 85.44 91 LEU A C 1
ATOM 726 O O . LEU A 1 91 ? -7.437 5.709 15.386 1.00 85.44 91 LEU A O 1
ATOM 730 N N . ILE A 1 92 ? -9.398 5.587 14.322 1.00 86.69 92 ILE A N 1
ATOM 731 C CA . ILE A 1 92 ? -9.951 4.551 15.209 1.00 86.69 92 ILE A CA 1
ATOM 732 C C . ILE A 1 92 ? -9.209 3.229 15.002 1.00 86.69 92 ILE A C 1
ATOM 734 O O . ILE A 1 92 ? -8.760 2.628 15.972 1.00 86.69 92 ILE A O 1
ATOM 738 N N . GLU A 1 93 ? -9.065 2.794 13.753 1.00 86.88 93 GLU A N 1
ATOM 739 C CA . GLU A 1 93 ? -8.379 1.548 13.402 1.00 86.88 93 GLU A CA 1
ATOM 740 C C . GLU A 1 93 ? -6.891 1.590 13.782 1.00 86.88 93 GLU A C 1
ATOM 742 O O . GLU A 1 93 ? -6.364 0.610 14.297 1.00 86.88 93 GLU A O 1
ATOM 747 N N . GLU A 1 94 ? -6.231 2.743 13.642 1.00 85.25 94 GLU A N 1
ATOM 748 C CA . GLU A 1 94 ? -4.869 2.969 14.142 1.00 85.25 94 GLU A CA 1
ATOM 749 C C . GLU A 1 94 ? -4.783 2.787 15.666 1.00 85.25 94 GLU A C 1
ATOM 751 O O . GLU A 1 94 ? -3.846 2.176 16.175 1.00 85.25 94 GLU A O 1
ATOM 756 N N . LYS A 1 95 ? -5.776 3.280 16.419 1.00 87.56 95 LYS A N 1
ATOM 757 C CA . LYS A 1 95 ? -5.820 3.129 17.884 1.00 87.56 95 LYS A CA 1
ATOM 758 C C . LYS A 1 95 ? -6.100 1.701 18.343 1.00 87.56 95 LYS A C 1
ATOM 760 O O . LYS A 1 95 ? -5.775 1.384 19.485 1.00 87.56 95 LYS A O 1
ATOM 765 N N . LEU A 1 96 ? -6.706 0.875 17.493 1.00 87.94 96 LEU A N 1
ATOM 766 C CA . LEU A 1 96 ? -6.934 -0.544 17.763 1.00 87.94 96 LEU A CA 1
ATOM 767 C C . LEU A 1 96 ? -5.662 -1.387 17.562 1.00 87.94 96 LEU A C 1
ATOM 769 O O . LEU A 1 96 ? -5.602 -2.494 18.089 1.00 87.94 96 LEU A O 1
ATOM 773 N N . ASP A 1 97 ? -4.650 -0.873 16.852 1.00 83.62 97 ASP A N 1
ATOM 774 C CA . ASP A 1 97 ? -3.353 -1.526 16.618 1.00 83.62 97 ASP A CA 1
ATOM 775 C C . ASP A 1 97 ? -3.508 -3.021 16.270 1.00 83.62 97 ASP A C 1
ATOM 777 O O . ASP A 1 97 ? -4.127 -3.360 15.263 1.00 83.62 97 ASP A O 1
ATOM 781 N N . GLN A 1 98 ? -3.004 -3.943 17.097 1.00 85.12 98 GLN A N 1
ATOM 782 C CA . GLN A 1 98 ? -3.025 -5.382 16.811 1.00 85.12 98 GLN A CA 1
ATOM 783 C C . GLN A 1 98 ? -4.436 -5.978 16.716 1.00 85.12 98 GLN A C 1
ATOM 785 O O . GLN A 1 98 ? -4.607 -7.020 16.080 1.00 85.12 98 GLN A O 1
ATOM 790 N N . ASP A 1 99 ? -5.438 -5.315 17.296 1.00 87.62 99 ASP A N 1
ATOM 791 C CA . ASP A 1 99 ? -6.837 -5.736 17.228 1.00 87.62 99 ASP A CA 1
ATOM 792 C C . ASP A 1 99 ? -7.521 -5.278 15.925 1.00 87.62 99 ASP A C 1
ATOM 794 O O . ASP A 1 99 ? -8.614 -5.748 15.591 1.00 87.62 99 ASP A O 1
ATOM 798 N N . SER A 1 100 ? -6.878 -4.395 15.149 1.00 84.75 100 SER A N 1
ATOM 799 C CA . SER A 1 100 ? -7.367 -3.948 13.846 1.00 84.75 100 SER A CA 1
ATOM 800 C C . SER A 1 100 ? -7.023 -4.944 12.736 1.00 84.75 100 SER A C 1
ATOM 802 O O . SER A 1 100 ? -5.865 -5.287 12.484 1.00 84.75 100 SER A O 1
ATOM 804 N N . GLN A 1 101 ? -8.032 -5.318 11.946 1.00 87.19 101 GLN A N 1
ATOM 805 C CA . GLN A 1 101 ? -7.812 -6.052 10.691 1.00 87.19 101 GLN A CA 1
ATOM 806 C C . GLN A 1 101 ? -7.074 -5.210 9.634 1.00 87.19 101 GLN A C 1
ATOM 808 O O . GLN A 1 101 ? -6.562 -5.755 8.653 1.00 87.19 101 GLN A O 1
ATOM 813 N N . TRP A 1 102 ? -7.019 -3.891 9.830 1.00 86.44 102 TRP A N 1
ATOM 814 C CA . TRP A 1 102 ? -6.387 -2.914 8.950 1.00 86.44 102 TRP A CA 1
ATOM 815 C C . TRP A 1 102 ? -4.989 -2.508 9.388 1.00 86.44 102 TRP A C 1
ATOM 817 O O . TRP A 1 102 ? -4.307 -1.838 8.612 1.00 86.44 102 TRP A O 1
ATOM 827 N N . ASN A 1 103 ? -4.520 -2.972 10.550 1.00 84.75 103 ASN A N 1
ATOM 828 C CA . ASN A 1 103 ? -3.177 -2.677 11.046 1.00 84.75 103 ASN A CA 1
ATOM 829 C C . ASN A 1 103 ? -2.070 -2.913 9.998 1.00 84.75 103 ASN A C 1
ATOM 831 O O . ASN A 1 103 ? -1.261 -2.016 9.768 1.00 84.75 103 ASN A O 1
ATOM 835 N N . PRO A 1 104 ? -2.063 -4.038 9.239 1.00 85.00 104 PRO A N 1
ATOM 836 C CA . PRO A 1 104 ? -1.026 -4.280 8.230 1.00 85.00 104 PRO A CA 1
ATOM 837 C C . PRO A 1 104 ? -0.991 -3.250 7.092 1.00 85.00 104 PRO A C 1
ATOM 839 O O . PRO A 1 104 ? 0.017 -3.154 6.389 1.00 85.00 104 PRO A O 1
ATOM 842 N N . TYR A 1 105 ? -2.098 -2.536 6.870 1.00 83.19 105 TYR A N 1
ATOM 843 C CA . TYR A 1 105 ? -2.203 -1.456 5.896 1.00 83.19 105 TYR A CA 1
ATOM 844 C C . TYR A 1 105 ? -1.887 -0.098 6.530 1.00 83.19 105 TYR A C 1
ATOM 846 O O . TYR A 1 105 ? -1.068 0.639 5.991 1.00 83.19 105 TYR A O 1
ATOM 854 N N . ILE A 1 106 ? -2.495 0.211 7.677 1.00 85.06 106 ILE A N 1
ATOM 855 C CA . ILE A 1 106 ? -2.373 1.514 8.345 1.00 85.06 106 ILE A CA 1
ATOM 856 C C . ILE A 1 106 ? -0.933 1.780 8.794 1.00 85.06 106 ILE A C 1
ATOM 858 O O . ILE A 1 106 ? -0.432 2.872 8.553 1.00 85.06 106 ILE A O 1
ATOM 862 N N . CYS A 1 107 ? -0.219 0.781 9.326 1.00 82.62 107 CYS A N 1
ATOM 863 C CA . CYS A 1 107 ? 1.185 0.935 9.738 1.00 82.62 107 CYS A CA 1
ATOM 864 C C . CYS A 1 107 ? 2.165 1.218 8.588 1.00 82.62 107 CYS A C 1
ATOM 866 O O . CYS A 1 107 ? 3.341 1.455 8.844 1.00 82.62 107 CYS A O 1
ATOM 868 N N . ARG A 1 108 ? 1.720 1.112 7.331 1.00 79.12 108 ARG A N 1
ATOM 869 C CA . ARG A 1 108 ? 2.520 1.408 6.133 1.00 79.12 108 ARG A CA 1
ATOM 870 C C . ARG A 1 108 ? 2.083 2.701 5.451 1.00 79.12 108 ARG A C 1
ATOM 872 O O . ARG A 1 108 ? 2.494 2.954 4.324 1.00 79.12 108 ARG A O 1
ATOM 879 N N . LEU A 1 109 ? 1.171 3.453 6.065 1.00 80.31 109 LEU A N 1
ATOM 880 C CA . LEU A 1 109 ? 0.838 4.782 5.582 1.00 80.31 109 LEU A CA 1
ATOM 881 C C . LEU A 1 109 ? 1.976 5.736 5.968 1.00 80.31 109 LEU A C 1
ATOM 883 O O . LEU A 1 109 ? 2.455 5.658 7.102 1.00 80.31 109 LEU A O 1
ATOM 887 N N . PRO A 1 110 ? 2.379 6.642 5.064 1.00 73.62 110 PRO A N 1
ATOM 888 C CA . PRO A 1 110 ? 3.443 7.591 5.346 1.00 73.62 110 PRO A CA 1
ATOM 889 C C . PRO A 1 110 ? 3.046 8.469 6.533 1.00 73.62 110 PRO A C 1
ATOM 891 O O . PRO A 1 110 ? 1.929 9.001 6.595 1.00 73.62 110 PRO A O 1
ATOM 894 N N . TRP A 1 111 ? 3.963 8.618 7.486 1.00 65.12 111 TRP A N 1
ATOM 895 C CA . TRP A 1 111 ? 3.748 9.470 8.650 1.00 65.12 111 TRP A CA 1
ATOM 896 C C . TRP A 1 111 ? 3.726 10.936 8.196 1.00 65.12 111 TRP A C 1
ATOM 898 O O . TRP A 1 111 ? 4.540 11.346 7.372 1.00 65.12 111 TRP A O 1
ATOM 908 N N . GLN A 1 112 ? 2.811 11.759 8.725 1.00 57.06 112 GLN A N 1
ATOM 909 C CA . GLN A 1 112 ? 2.610 13.140 8.241 1.00 57.06 112 GLN A CA 1
ATOM 910 C C . GLN A 1 112 ? 3.863 14.040 8.301 1.00 57.06 112 GLN A C 1
ATOM 912 O O . GLN A 1 112 ? 3.884 15.074 7.640 1.00 57.06 112 GLN A O 1
ATOM 917 N N . GLU A 1 113 ? 4.894 13.666 9.059 1.00 52.59 113 GLU A N 1
ATOM 918 C CA . GLU A 1 113 ? 6.150 14.422 9.171 1.00 52.59 113 GLU A CA 1
ATOM 919 C C . GLU A 1 113 ? 7.085 14.234 7.959 1.00 52.59 113 GLU A C 1
ATOM 921 O O . GLU A 1 113 ? 7.974 15.056 7.743 1.00 52.59 113 GLU A O 1
ATOM 926 N N . GLU A 1 114 ? 6.863 13.218 7.118 1.00 48.66 114 GLU A N 1
ATOM 927 C CA . GLU A 1 114 ? 7.683 12.937 5.925 1.00 48.66 114 GLU A CA 1
ATOM 928 C C . GLU A 1 114 ? 7.217 13.685 4.660 1.00 48.66 114 GLU A C 1
ATOM 930 O O . GLU A 1 114 ? 7.861 13.610 3.615 1.00 48.66 114 GLU A O 1
ATOM 935 N N . LEU A 1 115 ? 6.111 14.436 4.738 1.00 44.00 115 LEU A N 1
ATOM 936 C CA . LEU A 1 115 ? 5.515 15.167 3.608 1.00 44.00 115 LEU A CA 1
ATOM 937 C C . LEU A 1 115 ? 5.836 16.676 3.592 1.00 44.00 115 LEU A C 1
ATOM 939 O O . LEU A 1 115 ? 5.138 17.438 2.916 1.00 44.00 115 LEU A O 1
ATOM 943 N N . THR A 1 116 ? 6.870 17.106 4.322 1.00 35.38 116 THR A N 1
ATOM 944 C CA . THR A 1 116 ? 7.292 18.519 4.434 1.00 35.38 116 THR A CA 1
ATOM 945 C C . THR A 1 116 ? 8.554 18.848 3.653 1.00 35.38 1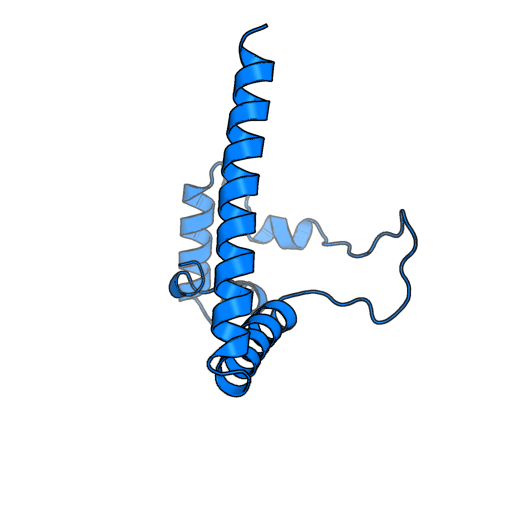16 THR A C 1
ATOM 947 O O . THR A 1 116 ? 9.532 18.075 3.743 1.00 35.38 116 THR A O 1
#

Secondary structure (DSSP, 8-state):
-HHHHHHHHHHHHHHHHHHHHHHHHHHHHHH-HHHHHHHHHHHHHHHHHSS---SSPPPTT-------HHHHHHHS-TT--SHHHHHHHHHHHHHHGGG-TTHHHHTTSPPGGGG-

Foldseek 3Di:
DPPVVVVVVVVVVVVVVVVVVVVVLVVVCVVCVPVSVVVVCVVVCLVVVLDDDDPDDDDPPDDPDDDDVVVVCVQVPPPCPDPVVSVVSLVVLVVCQVVHPCNVPSVSPDDPVVPD

Solvent-accessible surface area (backbone atoms only — not comparable to full-atom values): 7222 Å² total; per-residue (Å²): 128,68,67,65,56,53,53,52,50,53,51,50,53,52,48,51,51,52,52,50,51,50,53,51,50,53,51,45,38,71,74,37,50,69,63,43,49,50,52,49,49,52,52,46,52,57,56,55,73,79,49,91,76,77,94,57,94,79,60,93,89,60,84,88,77,85,80,63,64,70,64,55,42,75,75,50,44,97,79,53,83,46,71,68,53,49,52,53,48,51,55,50,41,57,74,43,35,92,79,26,92,52,31,87,56,59,78,69,52,83,60,83,83,77,79,116

pLDDT: mean 73.68, std 12.24, range [35.38, 92.38]

Mean predicted aligned error: 15.43 Å